Protein AF-A0A453EXC9-F1 (afdb_monomer_lite)

InterPro domains:
  IPR002933 Peptidase M20 [PF01546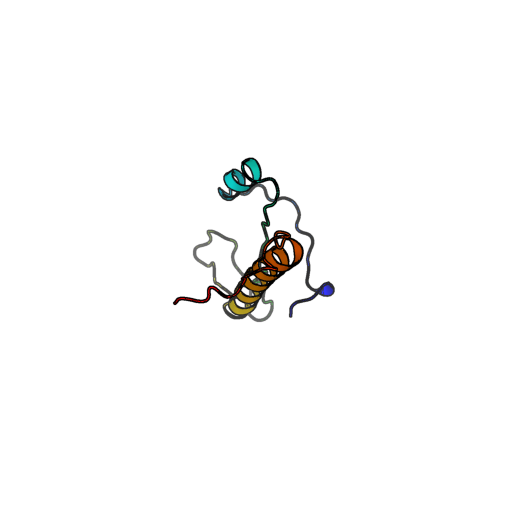] (6-71)
  IPR017439 Amidohydrolase [PTHR11014] (1-82)

Sequence (91 aa):
MVGPNNVREKQPLMGAEDFSFYTEAVPKTYYYFVGMLNETRGPQAPHHSPYFTINEDALPYGAAMQASLAARYLLEHQPATAAKVEPRDEL

pLDDT: mean 86.48, std 12.6, range [52.25, 96.88]

Structure (mmCIF, N/CA/C/O backbone):
data_AF-A0A453EXC9-F1
#
_entry.id   AF-A0A453EXC9-F1
#
loop_
_atom_site.group_PDB
_atom_site.id
_atom_site.type_symbol
_atom_site.label_atom_id
_atom_site.label_alt_id
_atom_site.label_comp_id
_atom_site.label_asym_id
_atom_site.label_entity_id
_atom_site.label_seq_id
_atom_site.pdbx_PDB_ins_code
_atom_site.Cartn_x
_atom_site.Cartn_y
_atom_site.Cartn_z
_atom_site.occupancy
_atom_site.B_iso_or_equiv
_atom_site.auth_seq_id
_atom_site.auth_comp_id
_atom_site.auth_asym_id
_atom_site.auth_atom_id
_atom_site.pdbx_PDB_model_num
ATOM 1 N N . MET A 1 1 ? -15.386 -4.936 -1.955 1.00 63.31 1 MET A N 1
ATOM 2 C CA . MET A 1 1 ? -15.658 -5.242 -3.379 1.00 63.31 1 MET A CA 1
ATOM 3 C C . MET A 1 1 ? -14.753 -4.367 -4.240 1.00 63.31 1 MET A C 1
ATOM 5 O O . MET A 1 1 ? -14.566 -3.212 -3.881 1.00 63.31 1 MET A O 1
ATOM 9 N N . VAL A 1 2 ? -14.163 -4.898 -5.316 1.00 78.88 2 VAL A N 1
ATOM 10 C CA . VAL A 1 2 ? -13.279 -4.144 -6.236 1.00 78.88 2 VAL A CA 1
ATOM 11 C C . VAL A 1 2 ? -14.102 -3.584 -7.394 1.00 78.88 2 VAL A C 1
ATOM 13 O O . VAL A 1 2 ? -15.054 -4.223 -7.831 1.00 78.88 2 VAL A O 1
ATOM 16 N N . GLY A 1 3 ? -13.754 -2.398 -7.890 1.00 84.62 3 GLY A N 1
ATOM 17 C CA . GLY A 1 3 ? -14.355 -1.810 -9.089 1.00 84.62 3 GLY A CA 1
ATOM 18 C C . GLY A 1 3 ? -14.285 -0.281 -9.089 1.00 84.62 3 GLY A C 1
ATOM 19 O O . GLY A 1 3 ? -13.938 0.297 -8.059 1.00 84.62 3 GLY A O 1
ATOM 20 N N . PRO A 1 4 ? -14.647 0.382 -10.203 1.00 86.25 4 PRO A N 1
ATOM 21 C CA . PRO A 1 4 ? -14.545 1.838 -10.348 1.00 86.25 4 PRO A CA 1
ATOM 22 C C . PRO A 1 4 ? -15.255 2.620 -9.235 1.00 86.25 4 PRO A C 1
ATOM 24 O O . PRO A 1 4 ? -14.711 3.584 -8.712 1.00 86.25 4 PRO A O 1
ATOM 27 N N . ASN A 1 5 ? -16.417 2.137 -8.789 1.00 90.19 5 ASN A N 1
ATOM 28 C CA . ASN A 1 5 ? -17.206 2.765 -7.721 1.00 90.19 5 ASN A CA 1
ATOM 29 C C . ASN A 1 5 ? -16.572 2.645 -6.321 1.00 90.19 5 ASN A C 1
ATOM 31 O O . ASN A 1 5 ? -17.068 3.238 -5.369 1.00 90.19 5 ASN A O 1
ATOM 35 N N . ASN A 1 6 ? -15.508 1.850 -6.179 1.00 88.19 6 ASN A N 1
ATOM 36 C CA . ASN A 1 6 ? -14.803 1.615 -4.918 1.00 88.19 6 ASN A CA 1
ATOM 37 C C . ASN A 1 6 ? -13.416 2.281 -4.892 1.00 88.19 6 ASN A C 1
ATOM 39 O O . ASN A 1 6 ? -12.668 2.096 -3.933 1.00 88.19 6 ASN A O 1
ATOM 43 N N . VAL A 1 7 ? -13.071 3.057 -5.925 1.00 89.94 7 VAL A N 1
ATOM 44 C CA . VAL A 1 7 ? -11.868 3.893 -5.943 1.00 89.94 7 VAL A CA 1
ATOM 45 C C . VAL A 1 7 ? -12.204 5.226 -5.284 1.00 89.94 7 VAL A C 1
ATOM 47 O O . VAL A 1 7 ? -13.180 5.878 -5.647 1.00 89.94 7 VAL A O 1
ATOM 50 N N . ARG A 1 8 ? -11.403 5.630 -4.297 1.00 87.88 8 ARG A N 1
ATOM 51 C CA . ARG A 1 8 ? -11.550 6.922 -3.621 1.00 87.88 8 ARG A CA 1
ATOM 52 C C . ARG A 1 8 ? -10.342 7.786 -3.930 1.00 87.88 8 ARG A C 1
ATOM 54 O O . ARG A 1 8 ? -9.212 7.356 -3.711 1.00 87.88 8 ARG A O 1
ATOM 61 N N . GLU A 1 9 ? -10.591 9.001 -4.399 1.00 87.44 9 GLU A N 1
ATOM 62 C CA . GLU A 1 9 ? -9.541 10.002 -4.524 1.00 87.44 9 GLU A CA 1
ATOM 63 C C . GLU A 1 9 ? -9.038 10.367 -3.124 1.00 87.44 9 GLU A C 1
ATOM 65 O O . GLU A 1 9 ? -9.821 10.643 -2.209 1.00 87.44 9 GLU A O 1
ATOM 70 N N . LYS A 1 10 ? -7.721 10.307 -2.935 1.00 82.75 10 LYS A N 1
ATOM 71 C CA . LYS A 1 10 ? -7.087 10.625 -1.662 1.00 82.75 10 LYS A CA 1
ATOM 72 C C . LYS A 1 10 ? -6.295 11.911 -1.819 1.00 82.75 10 LYS A C 1
ATOM 74 O O . LYS A 1 10 ? -5.473 12.025 -2.719 1.00 82.75 10 LYS A O 1
ATOM 79 N N . GLN A 1 11 ? -6.541 12.855 -0.916 1.00 90.12 11 GLN A N 1
ATOM 80 C CA . GLN A 1 11 ? -5.728 14.062 -0.819 1.00 90.12 11 GLN A CA 1
ATOM 81 C C . GLN A 1 11 ? -4.261 13.695 -0.541 1.00 90.12 11 GLN A C 1
ATOM 83 O O . GLN A 1 11 ? -4.025 12.704 0.168 1.00 90.12 11 GLN A O 1
ATOM 88 N N . PRO A 1 12 ? -3.294 14.483 -1.051 1.00 90.25 12 PRO A N 1
ATOM 89 C CA . PRO A 1 12 ? -1.886 14.314 -0.722 1.00 90.25 12 PRO A CA 1
ATOM 90 C C . PRO A 1 12 ? -1.670 14.238 0.791 1.00 90.25 12 PRO A C 1
ATOM 92 O O . PRO A 1 12 ? -2.304 14.955 1.569 1.00 90.25 12 PRO A O 1
ATOM 95 N N . LEU A 1 13 ? -0.782 13.341 1.208 1.00 91.06 13 LEU A N 1
ATOM 96 C CA . LEU A 1 13 ? -0.447 13.127 2.609 1.00 91.06 13 LEU A CA 1
ATOM 97 C C . LEU A 1 13 ? 0.908 13.767 2.904 1.00 91.06 13 LEU A C 1
ATOM 99 O O . LEU A 1 13 ? 1.837 13.628 2.120 1.00 91.06 13 LEU A O 1
ATOM 103 N N . MET A 1 14 ? 1.040 14.390 4.074 1.00 94.69 14 MET A N 1
ATOM 104 C CA . MET A 1 14 ? 2.321 14.894 4.595 1.00 94.69 14 MET A CA 1
ATOM 105 C C . MET A 1 14 ? 3.120 13.800 5.333 1.00 94.69 14 MET A C 1
ATOM 107 O O . MET A 1 14 ? 3.903 14.097 6.231 1.00 94.69 14 MET A O 1
ATOM 111 N N . GLY A 1 15 ? 2.864 12.525 5.020 1.00 91.19 15 GLY A N 1
ATOM 112 C CA . GLY A 1 15 ? 3.602 11.393 5.582 1.00 91.19 15 GLY A CA 1
ATOM 113 C C . GLY A 1 15 ? 4.958 11.222 4.898 1.00 91.19 15 GLY A C 1
ATOM 114 O O . GLY A 1 15 ? 5.115 11.602 3.741 1.00 91.19 15 GLY A O 1
ATOM 115 N N . ALA A 1 16 ? 5.923 10.640 5.608 1.00 94.75 16 ALA A N 1
ATOM 116 C CA . ALA A 1 16 ? 7.197 10.228 5.026 1.00 94.75 16 ALA A CA 1
ATOM 117 C C . ALA A 1 16 ? 7.108 8.763 4.579 1.00 94.75 16 ALA A C 1
ATOM 119 O O . ALA A 1 16 ? 6.690 7.911 5.361 1.00 94.75 16 ALA A O 1
ATOM 120 N N . GLU A 1 17 ? 7.493 8.494 3.334 1.00 95.75 17 GLU A N 1
ATOM 121 C CA . GLU A 1 17 ? 7.453 7.178 2.692 1.00 95.75 17 GLU A CA 1
ATOM 122 C C . GLU A 1 17 ? 8.698 7.038 1.812 1.00 95.75 17 GLU A C 1
ATOM 124 O O . GLU A 1 17 ? 8.909 7.861 0.920 1.00 95.75 17 GLU A O 1
ATOM 129 N N . ASP A 1 18 ? 9.526 6.021 2.053 1.00 96.88 18 ASP A N 1
ATOM 130 C CA . ASP A 1 18 ? 10.797 5.849 1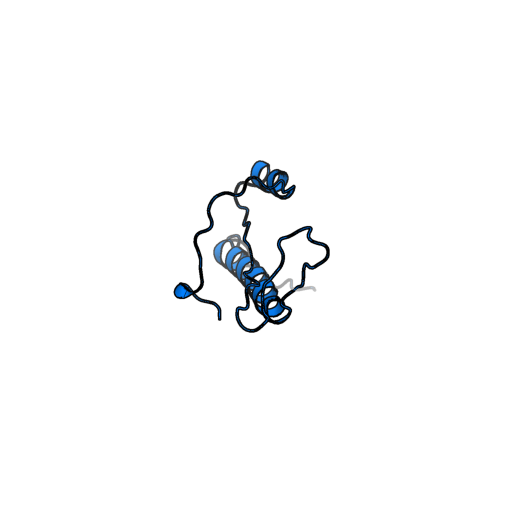.333 1.00 96.88 18 ASP A CA 1
ATOM 131 C C . ASP A 1 18 ? 10.606 5.322 -0.099 1.00 96.88 18 ASP A C 1
ATOM 133 O O . ASP A 1 18 ? 11.515 5.417 -0.929 1.00 96.88 18 ASP A O 1
ATOM 137 N N . PHE A 1 19 ? 9.389 4.887 -0.445 1.00 95.88 19 PHE A N 1
ATOM 138 C CA . PHE A 1 19 ? 9.023 4.566 -1.821 1.00 95.88 19 PHE A CA 1
ATOM 139 C C . PHE A 1 19 ? 9.261 5.738 -2.791 1.00 95.88 19 PHE A C 1
ATOM 141 O O . PHE A 1 19 ? 9.437 5.512 -3.991 1.00 95.88 19 PHE A O 1
ATOM 148 N N . SER A 1 20 ? 9.328 6.982 -2.294 1.00 94.56 20 SER A N 1
ATOM 149 C CA . SER A 1 20 ? 9.670 8.162 -3.098 1.00 94.56 20 SER A CA 1
ATOM 150 C C . SER A 1 20 ? 11.001 8.020 -3.843 1.00 94.56 20 SER A C 1
ATOM 152 O O . SER A 1 20 ? 11.121 8.484 -4.972 1.00 94.56 20 SER A O 1
ATOM 154 N N . PHE A 1 21 ? 11.987 7.316 -3.283 1.00 96.38 21 PHE A N 1
ATOM 155 C CA . PHE A 1 21 ? 13.262 7.103 -3.976 1.00 96.38 21 PHE A CA 1
ATOM 156 C C . PHE A 1 21 ? 13.101 6.255 -5.247 1.00 96.38 21 PHE A C 1
ATOM 158 O O . PHE A 1 21 ? 13.803 6.473 -6.237 1.00 96.38 21 PHE A O 1
ATOM 165 N N . TYR A 1 22 ? 12.150 5.314 -5.269 1.00 96.00 22 TYR A N 1
ATOM 166 C CA . TYR A 1 22 ? 11.848 4.551 -6.482 1.00 96.00 22 TYR A CA 1
ATOM 167 C C . TYR A 1 22 ? 11.130 5.405 -7.526 1.00 96.00 22 TYR A C 1
ATOM 169 O O . TYR A 1 22 ? 11.400 5.248 -8.717 1.00 96.00 22 TYR A O 1
ATOM 177 N N . THR A 1 23 ? 10.231 6.299 -7.104 1.00 94.50 23 THR A N 1
ATOM 178 C CA . THR A 1 23 ? 9.492 7.169 -8.033 1.00 94.50 23 THR A CA 1
ATOM 179 C C . THR A 1 23 ? 10.394 8.233 -8.662 1.00 94.50 23 THR A C 1
ATOM 181 O O . THR A 1 23 ? 10.174 8.604 -9.814 1.00 94.50 23 THR A O 1
ATOM 184 N N . GLU A 1 24 ? 11.447 8.659 -7.960 1.00 95.31 24 GLU A N 1
ATOM 185 C CA . GLU A 1 24 ? 12.507 9.515 -8.507 1.00 95.31 24 GLU A CA 1
ATOM 186 C C . GLU A 1 24 ? 13.371 8.789 -9.551 1.00 95.31 24 GLU A C 1
ATOM 188 O O . GLU A 1 24 ? 13.727 9.370 -10.577 1.00 95.31 24 GLU A O 1
ATOM 193 N N . ALA A 1 25 ? 13.703 7.517 -9.311 1.00 96.75 25 ALA A N 1
ATOM 194 C CA . ALA A 1 25 ? 14.604 6.752 -10.175 1.00 96.75 25 ALA A CA 1
ATOM 195 C C . ALA A 1 25 ? 13.910 6.114 -11.393 1.00 96.75 25 ALA A C 1
ATOM 197 O O . ALA A 1 25 ? 14.528 5.961 -12.450 1.00 96.75 25 ALA A O 1
ATOM 198 N N . VAL A 1 26 ? 12.644 5.705 -11.258 1.00 95.06 26 VAL A N 1
ATOM 199 C CA . VAL A 1 26 ? 11.903 4.954 -12.280 1.00 95.06 26 VAL A CA 1
ATOM 200 C C . VAL A 1 26 ? 10.619 5.710 -12.657 1.00 95.06 26 VAL A C 1
ATOM 202 O O . VAL A 1 26 ? 9.661 5.721 -11.882 1.00 95.06 26 VAL A O 1
ATOM 205 N N . PRO A 1 27 ? 10.529 6.270 -13.883 1.00 83.25 27 PRO A N 1
ATOM 206 C CA . PRO A 1 27 ? 9.400 7.113 -14.303 1.00 83.25 27 PRO A CA 1
ATOM 207 C C . PRO A 1 27 ? 8.025 6.429 -14.321 1.00 83.25 27 PRO A C 1
ATOM 209 O O . PRO A 1 27 ? 7.000 7.102 -14.376 1.00 83.25 27 PRO A O 1
ATOM 212 N N . LYS A 1 28 ? 7.985 5.092 -14.334 1.00 84.44 28 LYS A N 1
ATOM 213 C CA . LYS A 1 28 ? 6.755 4.290 -14.355 1.00 84.44 28 LYS A CA 1
ATOM 214 C C . LYS A 1 28 ? 6.664 3.451 -13.086 1.00 84.44 28 LYS A C 1
ATOM 216 O O . LYS A 1 28 ? 7.014 2.274 -13.081 1.00 84.44 28 LYS A O 1
ATOM 221 N N . THR A 1 29 ? 6.203 4.075 -12.013 1.00 89.62 29 THR A N 1
ATOM 222 C CA . THR A 1 29 ? 5.966 3.440 -10.712 1.00 89.62 29 THR A CA 1
ATOM 223 C C . THR A 1 29 ? 4.499 3.574 -10.321 1.00 89.62 29 THR A C 1
ATOM 225 O O . THR A 1 29 ? 3.824 4.533 -10.691 1.00 89.62 29 THR A O 1
ATOM 228 N N . TYR A 1 30 ? 3.992 2.587 -9.582 1.00 90.00 30 TYR A N 1
ATOM 229 C CA . TYR A 1 30 ? 2.628 2.584 -9.060 1.00 90.00 30 TYR A CA 1
ATOM 230 C C . TYR A 1 30 ? 2.684 2.555 -7.535 1.00 90.00 30 TYR A C 1
ATOM 232 O O . TYR A 1 30 ? 3.195 1.599 -6.958 1.00 90.00 30 TYR A O 1
ATOM 240 N N . TYR A 1 31 ? 2.134 3.588 -6.898 1.00 91.25 31 TYR A N 1
ATOM 241 C CA . TYR A 1 31 ? 1.942 3.667 -5.452 1.00 91.25 31 TYR A CA 1
ATOM 242 C C . TYR A 1 31 ? 0.448 3.781 -5.160 1.00 91.25 31 TYR A C 1
ATOM 244 O O . TYR A 1 31 ? -0.251 4.574 -5.794 1.00 91.25 31 TYR A O 1
ATOM 252 N N . TYR A 1 32 ? -0.061 2.966 -4.241 1.00 91.69 32 TYR A N 1
ATOM 253 C CA . TYR A 1 32 ? -1.487 2.916 -3.940 1.00 91.69 32 TYR A CA 1
ATOM 254 C C . TYR A 1 32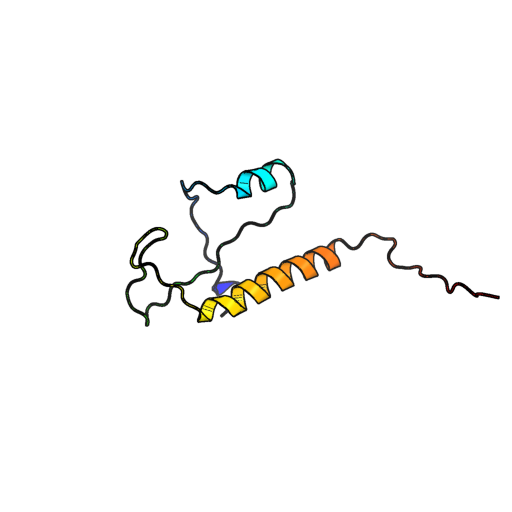 ? -1.746 2.408 -2.523 1.00 91.69 32 TYR A C 1
ATOM 256 O O . TYR A 1 32 ? -0.944 1.684 -1.940 1.00 91.69 32 TYR A O 1
ATOM 264 N N . PHE A 1 33 ? -2.917 2.755 -1.991 1.00 93.00 33 PHE A N 1
ATOM 265 C CA . PHE A 1 33 ? -3.396 2.269 -0.701 1.00 93.00 33 PHE A CA 1
ATOM 266 C C . PHE A 1 33 ? -4.522 1.256 -0.892 1.00 93.00 33 PHE A C 1
ATOM 268 O O . PHE A 1 33 ? -5.398 1.440 -1.739 1.00 93.00 33 PHE A O 1
ATOM 275 N N . VAL A 1 34 ? -4.548 0.229 -0.043 1.00 93.50 34 VAL A N 1
ATOM 276 C CA . VAL A 1 34 ? -5.686 -0.687 0.079 1.00 93.50 34 VAL A CA 1
ATOM 277 C C . VAL A 1 34 ? -6.516 -0.249 1.282 1.00 93.50 34 VAL A C 1
ATOM 279 O O . VAL A 1 34 ? -6.027 -0.206 2.409 1.00 93.50 34 VAL A O 1
ATOM 282 N N . GLY A 1 35 ? -7.773 0.121 1.040 1.00 91.69 35 GLY A N 1
ATOM 283 C CA . GLY A 1 35 ? -8.676 0.565 2.097 1.00 91.69 35 GLY A CA 1
ATOM 284 C C . GLY A 1 35 ? -9.000 -0.565 3.074 1.00 91.69 35 GLY A C 1
ATOM 285 O O . GLY A 1 35 ? -9.465 -1.624 2.664 1.00 91.69 35 GLY A O 1
ATOM 286 N N . MET A 1 36 ? -8.791 -0.314 4.367 1.00 90.94 36 MET A N 1
ATOM 287 C CA . MET A 1 36 ? -9.066 -1.279 5.443 1.00 90.94 36 MET A CA 1
ATOM 288 C C . MET A 1 36 ? -10.310 -0.931 6.271 1.00 90.94 36 MET A C 1
ATOM 290 O O . MET A 1 36 ? -10.733 -1.746 7.094 1.00 90.94 36 MET A O 1
ATOM 294 N N . LEU A 1 37 ? -10.912 0.244 6.044 1.00 88.38 37 LEU A N 1
ATOM 295 C CA . LEU A 1 37 ? -12.038 0.739 6.832 1.00 88.38 37 LEU A CA 1
ATOM 296 C C . LEU A 1 37 ? -13.221 -0.226 6.784 1.00 88.38 37 LEU A C 1
ATOM 298 O O . LEU A 1 37 ? -13.734 -0.547 5.713 1.00 88.38 37 LEU A O 1
ATOM 302 N N . ASN A 1 38 ? -13.659 -0.654 7.965 1.00 86.25 38 ASN A N 1
ATOM 303 C CA . ASN A 1 38 ? -14.853 -1.459 8.146 1.00 86.25 38 ASN A CA 1
ATOM 304 C C . ASN A 1 38 ? -15.698 -0.864 9.279 1.00 86.25 38 ASN A C 1
ATOM 306 O O . ASN A 1 38 ? -15.351 -1.000 10.450 1.00 86.25 38 ASN A O 1
ATOM 310 N N . GLU A 1 39 ? -16.813 -0.224 8.920 1.00 84.12 39 GLU A N 1
ATOM 311 C CA . GLU A 1 39 ? -17.709 0.470 9.857 1.00 84.12 39 GLU A CA 1
ATOM 312 C C . GLU A 1 39 ? -18.380 -0.482 10.860 1.00 84.12 39 GLU A C 1
ATOM 314 O O . GLU A 1 39 ? -18.744 -0.066 11.958 1.00 84.12 39 GLU A O 1
ATOM 319 N N . THR A 1 40 ? -18.493 -1.775 10.537 1.00 86.25 40 THR A N 1
ATOM 320 C CA . THR A 1 40 ? -19.094 -2.771 11.437 1.00 86.25 40 THR A CA 1
ATOM 321 C C . THR A 1 40 ? -18.114 -3.288 12.489 1.00 86.25 40 THR A C 1
ATOM 323 O O . THR A 1 40 ? -18.537 -3.940 13.440 1.00 86.25 40 THR A O 1
ATOM 326 N N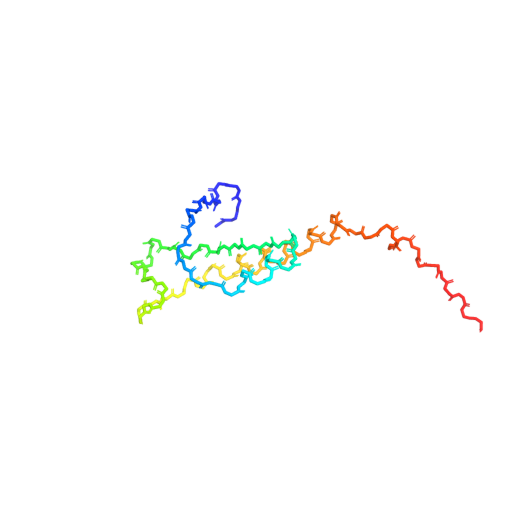 . ARG A 1 41 ? -16.807 -3.032 12.329 1.00 81.00 41 ARG A N 1
ATOM 327 C CA . ARG A 1 41 ? -15.747 -3.471 13.258 1.00 81.00 41 ARG A CA 1
ATOM 328 C C . ARG A 1 41 ? -15.372 -2.399 14.291 1.00 81.00 41 ARG A C 1
ATOM 330 O O . ARG A 1 41 ? -14.401 -2.570 15.022 1.00 81.00 41 ARG A O 1
ATOM 337 N N . GLY A 1 42 ? -16.159 -1.325 14.383 1.00 80.00 42 GLY A N 1
ATOM 338 C CA . GLY A 1 42 ? -15.910 -0.215 15.299 1.00 80.00 42 GLY A CA 1
ATOM 339 C C . GLY A 1 42 ? -14.823 0.751 14.801 1.00 80.00 42 GLY A C 1
ATOM 340 O O . GLY A 1 42 ? -14.390 0.671 13.649 1.00 80.00 42 GLY A O 1
ATOM 341 N N . PRO A 1 43 ? -14.403 1.712 15.643 1.00 80.00 43 PRO A N 1
ATOM 342 C CA . PRO A 1 43 ? -13.438 2.735 15.255 1.00 80.00 43 PRO A CA 1
ATOM 343 C C . PRO A 1 43 ? -12.053 2.131 14.990 1.00 80.00 43 PRO A C 1
ATOM 345 O O . PRO A 1 43 ? -11.497 1.427 15.830 1.00 80.00 43 PRO A O 1
ATOM 348 N N . GLN A 1 44 ? -11.473 2.454 13.833 1.00 87.56 44 GLN A N 1
ATOM 349 C CA . GLN A 1 44 ? -10.097 2.094 13.499 1.00 87.56 44 GLN A CA 1
ATOM 350 C C . GLN A 1 44 ? -9.145 3.213 13.913 1.00 87.56 44 GLN A C 1
ATOM 352 O O . GLN A 1 44 ? -9.315 4.371 13.526 1.00 87.56 44 GLN A O 1
ATOM 357 N N . ALA A 1 45 ? -8.138 2.857 14.706 1.00 92.38 45 ALA A N 1
ATOM 358 C CA . ALA A 1 45 ? -7.085 3.780 15.096 1.00 92.38 45 ALA A CA 1
ATOM 359 C C . ALA A 1 45 ? -6.157 4.094 13.902 1.00 92.38 45 ALA A C 1
ATOM 361 O O . ALA A 1 45 ? -6.019 3.268 12.997 1.00 92.38 45 ALA A O 1
ATOM 362 N N . PRO A 1 46 ? -5.509 5.273 13.874 1.00 91.94 46 PRO A N 1
ATOM 363 C CA . PRO A 1 46 ? -4.602 5.643 12.792 1.00 91.94 46 PRO A CA 1
ATOM 364 C C . PRO A 1 46 ? -3.317 4.804 12.803 1.00 91.94 46 PRO A C 1
ATOM 366 O O . PRO A 1 46 ? -2.974 4.158 13.797 1.00 91.94 46 PRO A O 1
ATOM 369 N N . HIS A 1 47 ? -2.573 4.873 11.697 1.00 92.12 47 HIS A N 1
ATOM 370 C CA . HIS A 1 47 ? -1.229 4.304 11.601 1.00 92.12 47 HIS A CA 1
ATOM 371 C C . HIS A 1 47 ? -0.352 4.853 12.748 1.00 92.12 47 HIS A C 1
ATOM 373 O O . HIS A 1 47 ? -0.476 6.022 13.112 1.00 92.12 47 HIS A O 1
ATOM 379 N N . HIS A 1 48 ? 0.513 4.006 13.320 1.00 94.88 48 HIS A N 1
ATOM 380 C CA . HIS A 1 48 ? 1.352 4.262 14.511 1.00 94.88 48 HIS A CA 1
ATOM 381 C C . HIS A 1 48 ? 0.638 4.328 15.874 1.00 94.88 48 HIS A C 1
ATOM 383 O O . HIS A 1 48 ? 1.299 4.511 16.896 1.00 94.88 48 HIS A O 1
ATOM 389 N N . SER A 1 49 ? -0.682 4.139 15.941 1.00 96.44 49 SER A N 1
ATOM 390 C CA . SER A 1 49 ? -1.370 3.978 17.228 1.00 96.44 49 SER A CA 1
ATOM 391 C C . SER A 1 49 ? -1.095 2.595 17.846 1.00 96.44 49 SER A C 1
ATOM 393 O O . SER A 1 49 ? -1.110 1.607 17.112 1.00 96.44 49 SER A O 1
ATOM 395 N N . PRO A 1 50 ? -0.955 2.463 19.184 1.00 96.38 50 PRO A N 1
ATOM 396 C CA . PRO A 1 50 ? -0.894 1.153 19.847 1.00 96.38 50 PRO A CA 1
ATOM 397 C C . PRO A 1 50 ? -2.201 0.349 19.730 1.00 96.38 50 PRO A C 1
ATOM 399 O O . PRO A 1 50 ? -2.214 -0.843 20.013 1.00 96.38 50 PRO A O 1
ATOM 402 N N . TYR A 1 51 ? -3.295 0.992 19.312 1.00 93.44 51 TYR A N 1
ATOM 403 C CA . TYR A 1 51 ? -4.599 0.363 19.088 1.00 93.44 51 TYR A CA 1
ATOM 404 C C . TYR A 1 51 ? -4.875 0.091 17.603 1.00 93.44 51 TYR A C 1
ATOM 406 O O . TYR A 1 51 ? -6.005 -0.230 17.232 1.00 93.44 51 TYR A O 1
ATOM 414 N N . PHE A 1 52 ? -3.875 0.278 16.734 1.00 93.00 52 PHE A N 1
ATOM 415 C CA . PHE A 1 52 ? -4.012 -0.020 15.315 1.00 93.00 52 PHE A CA 1
ATOM 416 C C . PHE A 1 52 ? -4.309 -1.509 15.117 1.00 93.00 52 PHE A C 1
ATOM 418 O O . PHE A 1 52 ? -3.656 -2.374 15.698 1.00 93.00 52 PHE A O 1
ATOM 425 N N . THR A 1 53 ? -5.297 -1.803 14.278 1.00 92.62 53 THR A N 1
ATOM 426 C CA . THR A 1 53 ? -5.686 -3.168 13.923 1.00 92.62 53 THR A CA 1
ATOM 427 C C . THR A 1 53 ? -5.818 -3.290 12.415 1.00 92.62 53 THR A C 1
ATOM 429 O O . THR A 1 53 ? -6.125 -2.321 11.718 1.00 92.62 53 THR A O 1
ATOM 432 N N . ILE A 1 54 ? -5.582 -4.497 11.909 1.00 91.88 54 ILE A N 1
ATOM 433 C CA . ILE A 1 54 ? -5.675 -4.804 10.484 1.00 91.88 54 ILE A CA 1
ATOM 434 C C . ILE A 1 54 ? -7.029 -5.458 10.212 1.00 91.88 54 ILE A C 1
ATOM 436 O O . ILE A 1 54 ? -7.436 -6.398 10.893 1.00 91.88 54 ILE A O 1
ATOM 440 N N . ASN A 1 55 ? -7.724 -4.979 9.182 1.00 92.94 55 ASN A N 1
ATOM 441 C CA . ASN A 1 55 ? -8.860 -5.698 8.622 1.00 92.94 55 ASN A CA 1
ATOM 442 C C . ASN A 1 55 ? -8.349 -6.758 7.635 1.00 92.94 55 ASN A C 1
ATOM 444 O O . ASN A 1 55 ? -8.112 -6.453 6.468 1.00 92.94 55 ASN A O 1
ATOM 448 N N . GLU A 1 56 ? -8.174 -7.994 8.101 1.00 93.88 56 GLU A N 1
ATOM 449 C CA . GLU A 1 56 ? -7.618 -9.090 7.291 1.00 93.88 56 GLU A CA 1
ATOM 450 C C . GLU A 1 56 ? -8.474 -9.449 6.066 1.00 93.88 56 GLU A C 1
ATOM 452 O O . GLU A 1 56 ? -7.938 -9.922 5.064 1.00 93.88 56 GLU A O 1
ATOM 457 N N . ASP A 1 57 ? -9.769 -9.112 6.073 1.00 92.44 57 ASP A N 1
ATOM 458 C CA . ASP A 1 57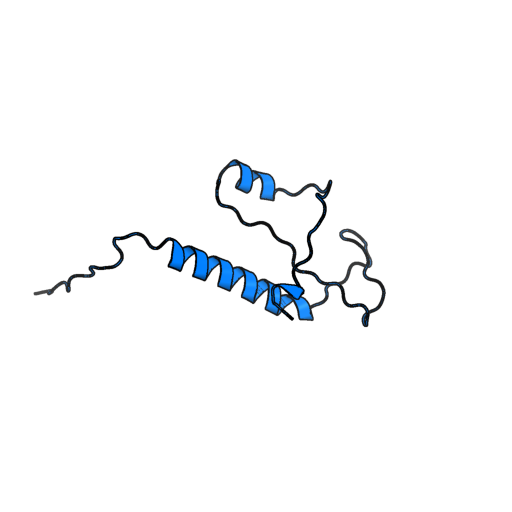 ? -10.647 -9.264 4.905 1.00 92.44 57 ASP A CA 1
ATOM 459 C C . ASP A 1 57 ? -10.154 -8.428 3.706 1.00 92.44 57 ASP A C 1
ATOM 461 O O . ASP A 1 57 ? -10.536 -8.691 2.565 1.00 92.44 57 ASP A O 1
ATOM 465 N N . ALA A 1 58 ? -9.313 -7.410 3.943 1.00 93.00 58 ALA A N 1
ATOM 466 C CA . ALA A 1 58 ? -8.711 -6.575 2.907 1.00 93.00 58 ALA A CA 1
ATOM 467 C C . ALA A 1 58 ? -7.535 -7.261 2.178 1.00 93.00 58 ALA A C 1
ATOM 469 O O . ALA A 1 58 ? -7.233 -6.905 1.035 1.00 93.00 58 ALA A O 1
ATOM 470 N N . LEU A 1 59 ? -6.877 -8.246 2.804 1.00 95.12 59 LEU A N 1
ATOM 471 C CA . LEU A 1 59 ? -5.637 -8.850 2.295 1.00 95.12 59 LEU A CA 1
ATOM 472 C C . LEU A 1 59 ? -5.794 -9.501 0.909 1.00 95.12 59 LEU A C 1
ATOM 474 O O . LEU A 1 59 ? -4.954 -9.230 0.043 1.00 95.12 59 LEU A O 1
ATOM 478 N N . PRO A 1 60 ? -6.861 -10.281 0.621 1.00 95.69 60 PRO A N 1
ATOM 479 C CA . PRO A 1 60 ? -7.040 -10.877 -0.703 1.00 95.69 60 PRO A CA 1
ATOM 480 C C . PRO A 1 60 ? -7.150 -9.831 -1.817 1.00 95.69 60 PRO A C 1
ATOM 482 O O . PRO A 1 60 ? -6.694 -10.066 -2.935 1.00 95.69 60 PRO A O 1
ATOM 485 N N . TYR A 1 61 ? -7.714 -8.657 -1.517 1.00 94.06 61 TYR A N 1
ATOM 486 C CA . TYR A 1 61 ? -7.853 -7.576 -2.489 1.00 94.06 61 TYR A CA 1
ATOM 487 C C . TYR A 1 61 ? -6.509 -6.931 -2.824 1.00 94.06 61 TYR A C 1
ATOM 489 O O . TYR A 1 61 ? -6.241 -6.686 -3.999 1.00 94.06 61 TYR A O 1
ATOM 497 N N . GLY A 1 62 ? -5.653 -6.702 -1.823 1.00 94.06 62 GLY A N 1
ATOM 498 C CA . GLY A 1 62 ? -4.298 -6.193 -2.045 1.00 94.06 62 GLY A CA 1
ATOM 499 C C . GLY A 1 62 ? -3.450 -7.160 -2.873 1.00 94.06 62 GLY A C 1
ATOM 500 O O . GLY A 1 62 ? -2.832 -6.754 -3.857 1.00 94.06 62 GLY A O 1
ATOM 501 N N . ALA A 1 63 ? -3.498 -8.454 -2.541 1.00 96.50 63 ALA A N 1
ATOM 502 C CA . ALA A 1 63 ? -2.785 -9.492 -3.286 1.00 96.50 63 ALA A CA 1
ATOM 503 C C . ALA A 1 63 ? -3.253 -9.576 -4.750 1.00 96.50 63 ALA A C 1
ATOM 505 O O . ALA A 1 63 ? -2.437 -9.539 -5.675 1.00 96.50 63 ALA A O 1
ATOM 506 N N . ALA A 1 64 ? -4.571 -9.627 -4.971 1.00 95.12 64 ALA A N 1
ATOM 507 C CA . ALA A 1 64 ? -5.145 -9.656 -6.312 1.00 95.12 64 ALA A CA 1
ATOM 508 C C . ALA A 1 64 ? -4.825 -8.383 -7.112 1.00 95.12 64 ALA A C 1
ATOM 510 O O . ALA A 1 64 ? -4.534 -8.478 -8.306 1.00 95.12 64 ALA A O 1
ATOM 511 N N . MET A 1 65 ? -4.846 -7.207 -6.475 1.00 93.62 65 MET A N 1
ATOM 512 C CA . MET A 1 65 ? -4.511 -5.934 -7.115 1.00 93.62 65 MET A CA 1
ATOM 513 C C . MET A 1 65 ? -3.054 -5.913 -7.584 1.00 93.62 65 MET A C 1
ATOM 515 O O . MET A 1 65 ? -2.814 -5.638 -8.758 1.00 93.62 65 MET A O 1
ATOM 519 N N . GLN A 1 66 ? -2.100 -6.273 -6.720 1.00 95.69 66 GLN A N 1
ATOM 520 C CA . GLN A 1 66 ? -0.679 -6.314 -7.077 1.00 95.69 66 GLN A CA 1
ATOM 521 C C . GLN A 1 66 ? -0.406 -7.311 -8.212 1.00 95.69 66 GLN A C 1
ATOM 523 O O . GLN A 1 66 ? 0.260 -6.965 -9.189 1.00 95.69 66 GLN A O 1
ATOM 528 N N . ALA A 1 67 ? -0.956 -8.528 -8.120 1.00 96.69 67 ALA A N 1
ATOM 529 C CA . ALA A 1 67 ? -0.792 -9.551 -9.153 1.00 96.69 67 ALA A CA 1
ATOM 530 C C . ALA A 1 67 ? -1.393 -9.107 -10.496 1.00 96.69 67 ALA A C 1
ATOM 532 O O . ALA A 1 67 ? -0.762 -9.254 -11.543 1.00 96.69 67 ALA A O 1
ATOM 533 N N . SER A 1 68 ? -2.589 -8.511 -10.464 1.00 94.31 68 SER A N 1
ATOM 534 C CA . SER A 1 68 ? -3.262 -8.015 -11.667 1.00 94.31 68 SER A CA 1
ATOM 535 C C . SER A 1 68 ? -2.503 -6.856 -12.305 1.00 94.31 68 SER A C 1
ATOM 537 O O . SER A 1 68 ? -2.361 -6.833 -13.524 1.00 94.31 68 SER A O 1
ATOM 539 N N . LEU A 1 69 ? -1.992 -5.910 -11.508 1.00 93.44 69 LEU A N 1
ATOM 540 C CA . LEU A 1 69 ? -1.189 -4.789 -12.003 1.00 93.44 69 LEU A CA 1
ATOM 541 C C . LEU A 1 69 ? 0.083 -5.282 -12.695 1.00 93.44 69 LEU A C 1
ATOM 543 O O . LEU A 1 69 ? 0.350 -4.883 -13.827 1.00 93.44 69 LEU A O 1
ATOM 547 N N . ALA A 1 70 ? 0.824 -6.191 -12.057 1.00 94.56 70 ALA A N 1
ATOM 548 C CA . ALA A 1 70 ? 2.040 -6.758 -12.631 1.00 94.56 70 ALA A CA 1
ATOM 549 C C . ALA A 1 70 ? 1.758 -7.525 -13.934 1.00 94.56 70 ALA A C 1
ATOM 551 O O . ALA A 1 70 ? 2.407 -7.276 -14.950 1.00 94.56 70 ALA A O 1
ATOM 552 N N . ALA A 1 71 ? 0.761 -8.417 -13.929 1.00 96.12 71 ALA A N 1
ATOM 553 C CA . ALA A 1 71 ? 0.397 -9.204 -15.105 1.00 96.12 71 ALA A CA 1
ATOM 554 C C . ALA A 1 71 ? -0.039 -8.311 -16.273 1.00 96.12 71 ALA A C 1
ATOM 556 O O . ALA A 1 71 ? 0.439 -8.480 -17.393 1.00 96.12 71 ALA A O 1
ATOM 557 N N . ARG A 1 72 ? -0.906 -7.326 -16.012 1.00 94.00 72 ARG A N 1
ATOM 558 C CA . ARG A 1 72 ? -1.368 -6.389 -17.042 1.00 94.00 72 ARG A CA 1
ATOM 559 C C . ARG A 1 72 ? -0.235 -5.545 -17.597 1.00 94.00 72 ARG A C 1
ATOM 561 O O . ARG A 1 72 ? -0.125 -5.441 -18.811 1.00 94.00 72 ARG A O 1
ATOM 568 N N . TYR A 1 73 ? 0.628 -5.009 -16.737 1.00 93.31 73 TYR A N 1
ATOM 569 C CA . TYR A 1 73 ? 1.782 -4.234 -17.179 1.00 93.31 73 TYR A CA 1
ATOM 570 C C . TYR A 1 73 ? 2.659 -5.041 -18.145 1.00 93.31 73 TYR A C 1
ATOM 572 O O . TYR A 1 73 ? 3.000 -4.542 -19.216 1.00 93.31 73 TYR A O 1
ATOM 580 N N . LEU A 1 74 ? 2.968 -6.297 -17.803 1.00 93.75 74 LEU A N 1
ATOM 581 C CA . LEU A 1 74 ? 3.784 -7.181 -18.641 1.00 93.75 74 LEU A CA 1
ATOM 582 C C . LEU A 1 74 ? 3.099 -7.558 -19.960 1.00 93.75 74 LEU A C 1
ATOM 584 O O . LEU A 1 74 ? 3.770 -7.607 -20.986 1.00 93.75 74 LEU A O 1
ATOM 588 N N . LEU A 1 75 ? 1.788 -7.812 -19.947 1.00 95.38 75 LEU A N 1
ATOM 589 C CA . LEU A 1 75 ? 1.022 -8.106 -21.163 1.00 95.38 75 LEU A CA 1
ATOM 590 C C . LEU A 1 75 ? 0.944 -6.889 -22.095 1.00 95.38 75 LEU A C 1
ATOM 592 O O . LEU A 1 75 ? 1.093 -7.031 -23.304 1.00 95.38 75 LEU A O 1
ATOM 596 N N . GLU A 1 76 ? 0.741 -5.695 -21.539 1.00 93.75 76 GLU A N 1
ATOM 597 C CA . GLU A 1 76 ? 0.651 -4.440 -22.298 1.00 93.75 76 GLU A CA 1
ATOM 598 C C . GLU A 1 76 ? 2.022 -3.974 -22.824 1.00 93.75 76 GLU A C 1
ATOM 600 O O . GLU A 1 76 ? 2.090 -3.283 -23.838 1.00 93.75 76 GLU A O 1
ATOM 605 N N . HIS A 1 77 ? 3.116 -4.362 -22.160 1.00 91.00 77 HIS A N 1
ATOM 606 C CA . HIS A 1 77 ? 4.486 -3.953 -22.495 1.00 91.00 77 HIS A CA 1
ATOM 607 C C . HIS A 1 77 ? 5.371 -5.132 -22.918 1.00 91.00 77 HIS A C 1
ATOM 609 O O . HIS A 1 77 ? 6.592 -5.091 -22.736 1.00 91.00 77 HIS A O 1
ATOM 615 N N . GLN A 1 78 ? 4.778 -6.188 -23.483 1.00 83.06 78 GLN A N 1
ATOM 616 C CA . GLN A 1 78 ? 5.544 -7.311 -24.009 1.00 83.06 78 GLN A CA 1
ATOM 617 C C . GLN A 1 78 ? 6.530 -6.809 -25.080 1.00 83.06 78 GLN A C 1
ATOM 619 O O . GLN A 1 78 ? 6.122 -6.121 -26.022 1.00 83.06 78 GLN A O 1
ATOM 624 N N . PRO A 1 79 ? 7.830 -7.131 -24.973 1.00 69.62 79 PRO A N 1
ATOM 625 C CA . PRO A 1 79 ? 8.779 -6.787 -26.018 1.00 69.62 79 PRO A CA 1
ATOM 626 C C . PRO A 1 79 ? 8.413 -7.541 -27.302 1.00 69.62 79 PRO A C 1
ATOM 628 O O . PRO A 1 79 ? 8.037 -8.714 -27.260 1.00 69.62 79 PRO A O 1
ATOM 631 N N . ALA A 1 80 ? 8.573 -6.885 -28.454 1.00 63.47 80 ALA A N 1
ATOM 632 C CA . ALA A 1 80 ? 8.198 -7.399 -29.778 1.00 63.47 80 ALA A CA 1
ATOM 633 C C . ALA A 1 80 ? 8.905 -8.712 -30.204 1.00 63.47 80 ALA A C 1
ATOM 635 O O . ALA A 1 80 ? 8.676 -9.211 -31.301 1.00 63.47 80 ALA A O 1
ATOM 636 N N . THR A 1 81 ? 9.765 -9.286 -29.360 1.00 55.50 81 THR A N 1
ATOM 637 C CA . THR A 1 81 ? 10.642 -10.426 -29.655 1.00 55.50 81 THR A CA 1
ATOM 638 C C . THR A 1 81 ? 10.287 -11.724 -28.924 1.00 55.50 81 THR A C 1
ATOM 640 O O . THR A 1 81 ? 10.994 -12.712 -29.095 1.00 55.50 81 THR A O 1
ATOM 643 N N . ALA A 1 82 ? 9.182 -11.795 -28.172 1.00 54.81 82 ALA A N 1
ATOM 644 C CA . ALA A 1 82 ? 8.724 -13.073 -27.599 1.00 54.81 82 ALA A CA 1
ATOM 645 C C . ALA A 1 82 ? 8.150 -14.053 -28.653 1.00 54.81 82 ALA A C 1
ATOM 647 O O . ALA A 1 82 ? 7.906 -15.220 -28.352 1.00 54.81 82 ALA A O 1
ATOM 648 N N . ALA A 1 83 ? 7.968 -13.609 -29.902 1.00 54.62 83 ALA A N 1
ATOM 649 C CA . ALA A 1 83 ? 7.497 -14.425 -31.017 1.00 54.62 83 ALA A CA 1
ATOM 650 C C . ALA A 1 83 ? 8.655 -14.850 -31.939 1.00 54.62 83 ALA A C 1
ATOM 652 O O . ALA A 1 83 ? 8.784 -14.328 -33.042 1.00 54.62 83 ALA A O 1
ATOM 653 N N . LYS A 1 84 ? 9.514 -15.764 -31.470 1.00 52.25 84 LYS A N 1
ATOM 654 C CA . LYS A 1 84 ? 10.252 -16.765 -32.276 1.00 52.25 84 LYS A CA 1
ATOM 655 C C . LYS A 1 84 ? 11.165 -17.580 -31.357 1.00 52.25 84 LYS A C 1
ATOM 657 O O . LYS A 1 84 ? 12.340 -17.273 -31.186 1.00 52.25 84 LYS A O 1
ATOM 662 N N . VAL A 1 85 ? 10.620 -18.641 -30.770 1.00 57.75 85 VAL A N 1
ATOM 663 C CA . VAL A 1 85 ? 11.446 -19.793 -30.396 1.00 57.75 85 VAL A CA 1
ATOM 664 C C . VAL A 1 85 ? 11.426 -20.706 -31.619 1.00 57.75 85 VAL A C 1
ATOM 666 O O . VAL A 1 85 ? 10.455 -21.422 -31.840 1.00 57.75 85 VAL A O 1
ATOM 669 N N . GLU A 1 86 ? 12.439 -20.584 -32.476 1.00 58.09 86 GLU A N 1
ATOM 670 C C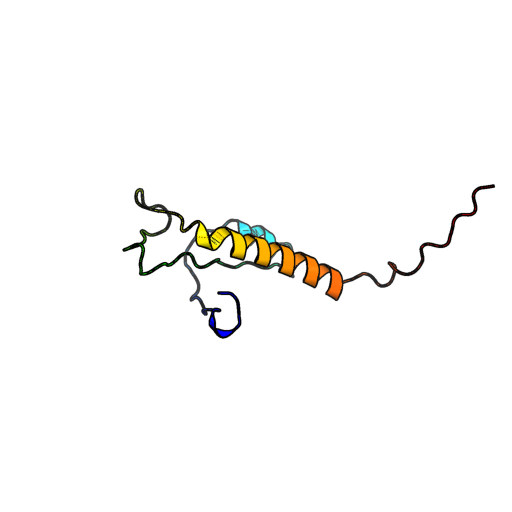A . GLU A 1 86 ? 12.697 -21.568 -33.537 1.00 58.09 86 GLU A CA 1
ATOM 671 C C . GLU A 1 86 ? 13.068 -22.907 -32.874 1.00 58.09 86 GLU A C 1
ATOM 673 O O . GLU A 1 86 ? 13.817 -22.898 -31.886 1.00 58.09 86 GLU A O 1
ATOM 678 N N . PRO A 1 87 ? 12.555 -24.049 -33.366 1.00 58.00 87 PRO A N 1
ATOM 679 C CA . PRO A 1 87 ? 12.899 -25.346 -32.810 1.00 58.00 87 PRO A CA 1
ATOM 680 C C . PRO A 1 87 ? 14.383 -25.600 -33.080 1.00 58.00 87 PRO A C 1
ATOM 682 O O . PRO A 1 87 ? 14.834 -25.617 -34.223 1.00 58.00 87 PRO A O 1
ATOM 685 N N . ARG A 1 88 ? 15.170 -25.746 -32.012 1.00 58.34 88 ARG A N 1
ATOM 686 C CA . ARG A 1 88 ? 16.537 -26.248 -32.132 1.00 58.34 88 ARG A CA 1
ATOM 687 C C . ARG A 1 88 ? 16.443 -27.748 -32.382 1.00 58.34 88 ARG A C 1
ATOM 689 O O . ARG A 1 88 ? 16.224 -28.503 -31.442 1.00 58.34 88 ARG A O 1
ATOM 696 N N . ASP A 1 89 ? 16.578 -28.144 -33.642 1.00 65.25 89 ASP A N 1
ATOM 697 C CA . ASP A 1 89 ? 16.884 -29.527 -33.996 1.00 65.25 89 ASP A CA 1
ATOM 698 C C . ASP A 1 89 ? 18.295 -29.837 -33.477 1.00 65.25 89 ASP A C 1
ATOM 700 O O . ASP A 1 89 ? 19.300 -29.392 -34.034 1.00 65.25 89 ASP A O 1
ATOM 704 N N . GLU A 1 90 ? 18.360 -30.547 -32.354 1.00 59.44 90 GLU A N 1
ATOM 705 C CA . GLU A 1 90 ? 19.581 -31.192 -31.883 1.00 59.44 90 GLU A CA 1
ATOM 706 C C . GLU A 1 90 ? 19.737 -32.514 -32.650 1.00 59.44 90 GLU A C 1
ATOM 708 O O . GLU A 1 90 ? 18.986 -33.467 -32.429 1.00 59.44 90 GLU A O 1
ATOM 713 N N . LEU A 1 91 ? 20.687 -32.532 -33.592 1.00 54.47 91 LEU A N 1
ATOM 714 C CA . LEU A 1 91 ? 21.350 -33.750 -34.070 1.00 54.47 91 LEU A CA 1
ATOM 715 C C . LEU A 1 91 ? 22.540 -34.069 -33.163 1.00 54.47 91 LEU A C 1
ATOM 717 O O . LEU A 1 91 ? 23.271 -33.113 -32.812 1.00 54.47 91 LEU A O 1
#

Organism: Aegilops tauschii subsp. strangulata (NCBI:txid200361)

Foldseek 3Di:
DDDPVPDDDDDDDPDDDPCVVVVVVPVDDDDDDQDFDDVVVPDADDPPDPRHDGNVVSVVVVVCVVVVVVVVVCVVPPPPPPPDPDDPPDD

Radius of gyration: 20.01 Å; chains: 1; bounding box: 40×49×54 Å

Secondary structure (DSSP, 8-state):
--SGGG----PPP----TTHHHHHH-SS----------GGG-PPPPTT-TT----GGGHHHHHHHHHHHHHHHHHHT--TTSS--------